Protein AF-A0A6P2B0L8-F1 (afdb_monomer_lite)

Foldseek 3Di:
DDPPPDDPVVVVVVVVVVVVVVVVVVVVVVVCCLPPVVVVPDDPVVNVVVVVVVVVVVVVVVCCCCCVPVVDDDPVRVVVVVVVVVVVVVVVQVPDPPPDHRPVVVVVPD

Radius of gyration: 29.3 Å; chains: 1; bounding box: 84×33×59 Å

Structure (mmCIF, N/CA/C/O backbone):
data_AF-A0A6P2B0L8-F1
#
_entry.id   AF-A0A6P2B0L8-F1
#
loop_
_atom_site.group_PDB
_atom_site.id
_atom_site.type_symbol
_atom_site.label_atom_id
_atom_site.label_alt_id
_atom_site.label_comp_id
_atom_site.label_asym_id
_atom_site.label_entity_id
_atom_site.label_seq_id
_atom_site.pdbx_PDB_ins_code
_atom_site.Cartn_x
_atom_site.Cartn_y
_atom_site.Cartn_z
_atom_site.occupancy
_atom_site.B_iso_or_equiv
_atom_site.auth_seq_id
_atom_site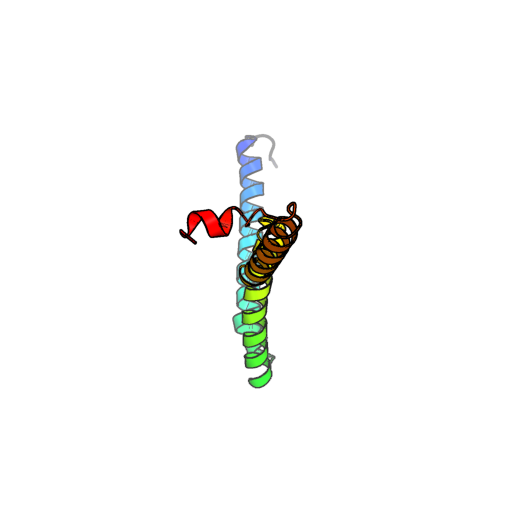.auth_comp_id
_atom_site.auth_asym_id
_atom_site.auth_atom_id
_atom_site.pdbx_PDB_model_num
ATOM 1 N N . MET A 1 1 ? -37.405 -3.368 32.941 1.00 45.12 1 MET A N 1
ATOM 2 C CA . MET A 1 1 ? -37.031 -4.549 33.747 1.00 45.12 1 MET A CA 1
ATOM 3 C C . MET A 1 1 ? -35.793 -5.169 33.108 1.00 45.12 1 MET A C 1
ATOM 5 O O . MET A 1 1 ? -35.914 -5.622 31.985 1.00 45.12 1 MET A O 1
ATOM 9 N N . THR A 1 2 ? -34.565 -5.174 33.613 1.00 56.25 2 THR A N 1
ATOM 10 C CA . THR A 1 2 ? -33.848 -4.572 34.751 1.00 56.25 2 THR A CA 1
ATOM 11 C C . THR A 1 2 ? -32.370 -4.796 34.387 1.00 56.25 2 THR A C 1
ATOM 13 O O . THR A 1 2 ? -31.953 -5.946 34.277 1.00 56.25 2 THR A O 1
ATOM 16 N N . VAL A 1 3 ? -31.582 -3.741 34.164 1.00 62.53 3 VAL A N 1
ATOM 17 C CA . VAL A 1 3 ? -30.111 -3.833 34.021 1.00 62.53 3 VAL A CA 1
ATOM 18 C C . VAL A 1 3 ? -29.424 -3.111 35.184 1.00 62.53 3 VAL A C 1
ATOM 20 O O . VAL A 1 3 ? -28.443 -2.411 34.997 1.00 62.53 3 VAL A O 1
ATOM 23 N N . GLU A 1 4 ? -29.958 -3.259 36.397 1.00 61.25 4 GLU A N 1
ATOM 24 C CA . GLU A 1 4 ? -29.381 -2.697 37.636 1.00 61.25 4 GLU A CA 1
ATOM 25 C C . GLU A 1 4 ? -28.555 -3.723 38.434 1.00 61.25 4 GLU A C 1
ATOM 27 O O . GLU A 1 4 ? -28.089 -3.435 39.528 1.00 61.25 4 GLU A O 1
ATOM 32 N N . GLY A 1 5 ? -28.332 -4.920 37.879 1.00 63.84 5 GLY A N 1
ATOM 33 C CA . GLY A 1 5 ? -27.563 -5.998 38.518 1.00 63.84 5 GLY A CA 1
ATOM 34 C C . GLY A 1 5 ? -26.398 -6.538 37.686 1.00 63.84 5 GLY A C 1
ATOM 35 O O . GLY A 1 5 ? -25.935 -7.645 37.944 1.00 63.84 5 GLY A O 1
ATOM 36 N N . LEU A 1 6 ? -25.947 -5.815 36.654 1.00 60.44 6 LEU A N 1
ATOM 37 C CA . LEU A 1 6 ? -24.930 -6.316 35.727 1.00 60.44 6 LEU A CA 1
ATOM 38 C C . LEU A 1 6 ? -23.543 -5.738 36.047 1.00 60.44 6 LEU A C 1
ATOM 40 O O . LEU A 1 6 ? -23.338 -4.527 36.013 1.00 60.44 6 LEU A O 1
ATOM 44 N N . SER A 1 7 ? -22.581 -6.622 36.329 1.00 65.44 7 SER A N 1
ATOM 45 C CA . SER A 1 7 ? -21.173 -6.276 36.574 1.00 65.44 7 SER A CA 1
ATOM 46 C C . SER A 1 7 ? -20.597 -5.394 35.445 1.00 65.44 7 SER A C 1
ATOM 48 O O . SER A 1 7 ? -20.867 -5.668 34.268 1.00 65.44 7 SER A O 1
ATOM 50 N N . PRO A 1 8 ? -19.738 -4.393 35.746 1.00 62.97 8 PRO A N 1
ATOM 51 C CA . PRO A 1 8 ? -19.152 -3.486 34.743 1.00 62.97 8 PRO A CA 1
ATOM 52 C C . PRO A 1 8 ? -18.367 -4.220 33.639 1.00 62.97 8 PRO A C 1
ATOM 54 O O . PRO A 1 8 ? -18.189 -3.705 32.532 1.00 62.97 8 PRO A O 1
ATOM 57 N N . VAL A 1 9 ? -17.936 -5.457 33.905 1.00 67.75 9 VAL A N 1
ATOM 58 C CA . VAL A 1 9 ? -17.263 -6.333 32.935 1.00 67.75 9 VAL A CA 1
ATOM 59 C C . VAL A 1 9 ? -18.226 -6.822 31.845 1.00 67.75 9 VAL A C 1
ATOM 61 O O . VAL A 1 9 ? -17.849 -6.904 30.673 1.00 67.75 9 VAL A O 1
ATOM 64 N N . GLN A 1 10 ? -19.481 -7.117 32.194 1.00 69.62 10 GLN A N 1
ATOM 65 C CA . GLN A 1 10 ? -20.474 -7.624 31.242 1.00 69.62 10 GLN A CA 1
ATOM 66 C C . GLN A 1 10 ? -20.964 -6.521 30.292 1.00 69.62 10 GLN A C 1
ATOM 68 O O . GLN A 1 10 ? -21.186 -6.787 29.110 1.00 69.62 10 GLN A O 1
ATOM 73 N N . GLN A 1 11 ? -21.028 -5.272 30.765 1.00 69.00 11 GLN A N 1
ATOM 74 C CA . GLN A 1 11 ? -21.374 -4.113 29.938 1.00 69.00 11 GLN A CA 1
ATOM 75 C C . GLN A 1 11 ? -20.308 -3.835 28.861 1.00 69.00 11 GLN A C 1
ATOM 77 O O . GLN A 1 11 ? -20.647 -3.641 27.692 1.00 69.00 11 GLN A O 1
ATOM 82 N N . LYS A 1 12 ? -19.012 -3.908 29.213 1.00 70.81 12 LYS A N 1
ATOM 83 C CA . LYS A 1 12 ? -17.908 -3.769 28.242 1.00 70.81 12 LYS A CA 1
ATOM 84 C C . LYS A 1 12 ? -17.887 -4.906 27.214 1.00 70.81 12 LYS A C 1
ATOM 86 O O . LYS A 1 12 ? -17.701 -4.639 26.027 1.00 70.81 12 LYS A O 1
ATOM 91 N N . LYS A 1 13 ? -18.133 -6.153 27.642 1.00 68.12 13 LYS A N 1
ATOM 92 C CA . LYS A 1 13 ? -18.240 -7.309 26.730 1.00 68.12 13 LYS A CA 1
ATOM 93 C C . LYS A 1 13 ? -19.386 -7.147 25.732 1.00 68.12 13 LYS A C 1
ATOM 95 O O . LYS A 1 13 ? -19.167 -7.343 24.544 1.00 68.12 13 LYS A O 1
ATOM 100 N N . ALA A 1 14 ? -20.571 -6.733 26.184 1.00 71.12 14 ALA A N 1
ATOM 101 C CA . ALA A 1 14 ? -21.734 -6.567 25.309 1.00 71.12 14 ALA A CA 1
ATOM 102 C C . ALA A 1 14 ? -21.503 -5.524 24.197 1.00 71.12 14 ALA A C 1
ATOM 104 O O . ALA A 1 14 ? -21.937 -5.724 23.061 1.00 71.12 14 ALA A O 1
ATOM 105 N N . ILE A 1 15 ? -20.783 -4.437 24.495 1.00 76.19 15 ILE A N 1
ATOM 106 C CA . ILE A 1 15 ? -20.429 -3.404 23.508 1.00 76.19 15 ILE A CA 1
ATOM 107 C C . ILE A 1 15 ? -19.356 -3.917 22.534 1.00 76.19 15 ILE A C 1
ATOM 109 O O . ILE A 1 15 ? -19.488 -3.723 21.325 1.00 76.19 15 ILE A O 1
ATOM 113 N N . ALA A 1 16 ? -18.328 -4.611 23.035 1.00 77.81 16 ALA A N 1
ATOM 114 C CA . ALA A 1 16 ? -17.271 -5.191 22.203 1.00 77.81 16 ALA A CA 1
ATOM 115 C C . ALA A 1 16 ? -17.810 -6.262 21.237 1.00 77.81 16 ALA A C 1
ATOM 117 O O . ALA A 1 16 ? -17.484 -6.244 20.053 1.00 77.81 16 ALA A O 1
ATOM 118 N N . THR A 1 17 ? -18.698 -7.146 21.706 1.00 79.12 17 THR A N 1
ATOM 119 C CA . THR A 1 17 ? -19.322 -8.180 20.865 1.00 79.12 17 THR A CA 1
ATOM 120 C C . THR A 1 17 ? -20.217 -7.572 19.789 1.00 79.12 17 THR A C 1
A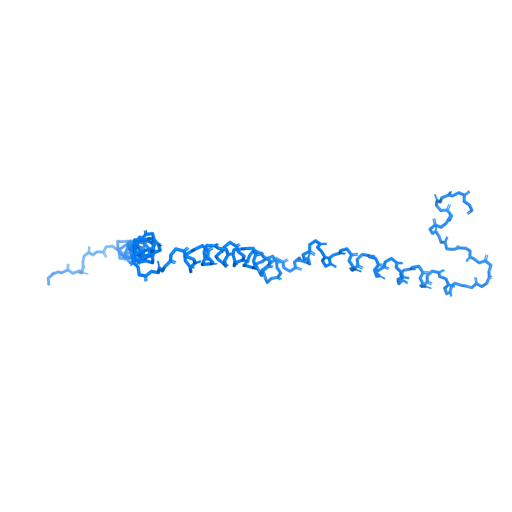TOM 122 O O . THR A 1 17 ? -20.182 -8.026 18.650 1.00 79.12 17 THR A O 1
ATOM 125 N N . ARG A 1 18 ? -20.982 -6.515 20.099 1.00 79.56 18 ARG A N 1
ATOM 126 C CA . ARG A 1 18 ? -21.793 -5.816 19.087 1.00 79.56 18 ARG A CA 1
ATOM 127 C C . ARG A 1 18 ? -20.934 -5.186 17.992 1.00 79.56 18 ARG A C 1
ATOM 129 O O . ARG A 1 18 ? -21.305 -5.292 16.830 1.00 79.56 18 ARG A O 1
ATOM 136 N N . ARG A 1 19 ? -19.792 -4.580 18.337 1.00 81.50 19 ARG A N 1
ATOM 137 C CA . ARG A 1 19 ? -18.854 -4.034 17.338 1.00 81.50 19 ARG A CA 1
ATOM 138 C C . ARG A 1 19 ? -18.305 -5.122 16.420 1.00 81.50 19 ARG A C 1
ATOM 140 O O . ARG A 1 19 ? -18.428 -4.990 15.210 1.00 81.50 19 ARG A O 1
ATOM 147 N N . LEU A 1 20 ? -17.819 -6.223 16.993 1.00 82.81 20 LEU A N 1
ATOM 148 C CA . LEU A 1 20 ? -17.303 -7.360 16.223 1.00 82.81 20 LEU A CA 1
ATOM 149 C C . LEU A 1 20 ? -18.367 -7.976 15.302 1.00 82.81 20 LEU A C 1
ATOM 151 O O . LEU A 1 20 ? -18.065 -8.344 14.171 1.00 82.81 20 LEU A O 1
ATOM 155 N N . LEU A 1 21 ? -19.622 -8.058 15.756 1.00 86.31 21 LEU A N 1
ATOM 156 C CA . LEU A 1 21 ? -20.728 -8.534 14.922 1.00 86.31 21 LEU A CA 1
ATOM 157 C C . LEU A 1 21 ? -21.025 -7.578 13.759 1.00 86.31 21 LEU A C 1
ATOM 159 O O . LEU A 1 21 ? -21.239 -8.043 12.645 1.00 86.31 21 LEU A O 1
ATOM 163 N N . ILE A 1 22 ? -21.019 -6.261 13.991 1.00 89.56 22 ILE A N 1
ATOM 164 C CA . ILE A 1 22 ? -21.248 -5.262 12.933 1.00 89.56 22 ILE A CA 1
ATOM 165 C C . ILE A 1 22 ? -20.116 -5.298 11.900 1.00 89.56 22 ILE A C 1
ATOM 167 O O . ILE A 1 22 ? -20.394 -5.308 10.704 1.00 89.56 22 ILE A O 1
ATOM 171 N N . GLU A 1 23 ? -18.859 -5.368 12.343 1.00 88.62 23 GLU A N 1
ATOM 172 C CA . GLU A 1 23 ? -17.692 -5.497 11.459 1.00 88.62 23 GLU A CA 1
ATOM 173 C C . GLU A 1 23 ? -17.755 -6.793 10.640 1.00 88.62 23 GLU A C 1
ATOM 175 O O . GLU A 1 23 ? -17.582 -6.766 9.421 1.00 88.62 23 GLU A O 1
ATOM 180 N N . GLY A 1 24 ? -18.090 -7.917 11.280 1.00 89.88 24 GLY A N 1
ATOM 181 C CA . GLY A 1 24 ? -18.259 -9.201 10.600 1.00 89.88 24 GLY A CA 1
ATOM 182 C C . GLY A 1 24 ? -19.369 -9.170 9.547 1.00 89.88 24 GLY A C 1
ATOM 183 O O . GLY A 1 24 ? -19.158 -9.607 8.416 1.00 89.88 24 GLY A O 1
ATOM 184 N N . ILE A 1 25 ? -20.530 -8.596 9.879 1.00 92.38 25 ILE A N 1
ATOM 185 C CA . ILE A 1 25 ? -21.635 -8.421 8.925 1.00 92.38 25 ILE A CA 1
ATOM 186 C C . ILE A 1 25 ? -21.204 -7.513 7.769 1.00 92.38 25 ILE A C 1
ATOM 188 O O . ILE A 1 25 ? -21.477 -7.840 6.616 1.00 92.38 25 ILE A O 1
ATOM 192 N N . ALA A 1 26 ? -20.501 -6.413 8.046 1.00 91.50 26 ALA A N 1
ATOM 193 C CA . ALA A 1 26 ? -20.026 -5.498 7.012 1.00 91.50 26 ALA A CA 1
ATOM 194 C C . ALA A 1 26 ? -19.080 -6.193 6.019 1.00 91.50 26 ALA A C 1
ATOM 196 O O . ALA A 1 26 ? -19.249 -6.038 4.809 1.00 91.50 26 ALA A O 1
ATOM 197 N N . ILE A 1 27 ? -18.143 -7.013 6.507 1.00 92.12 27 ILE A N 1
ATOM 198 C CA . ILE A 1 27 ? -17.221 -7.788 5.660 1.00 92.12 27 ILE A CA 1
ATOM 199 C C . ILE A 1 27 ? -17.987 -8.798 4.798 1.00 92.12 27 ILE A C 1
ATOM 201 O O . ILE A 1 27 ? -17.729 -8.911 3.598 1.00 92.12 27 ILE A O 1
ATOM 205 N N . ILE A 1 28 ? -18.955 -9.506 5.385 1.00 92.56 28 ILE A N 1
ATOM 206 C CA . ILE A 1 28 ? -19.774 -10.491 4.665 1.00 92.56 28 ILE A CA 1
ATOM 207 C C . ILE A 1 28 ? -20.598 -9.809 3.567 1.00 92.56 28 ILE A C 1
ATOM 209 O O . ILE A 1 28 ? -20.594 -10.261 2.423 1.00 92.56 28 ILE A O 1
ATOM 213 N N . VAL A 1 29 ? -21.264 -8.698 3.886 1.00 93.06 29 VAL A N 1
ATOM 214 C CA . VAL A 1 29 ? -22.055 -7.922 2.920 1.00 93.06 29 VAL A CA 1
ATOM 215 C C . VAL A 1 29 ? -21.167 -7.402 1.790 1.00 93.06 29 VAL A C 1
ATOM 217 O O . VAL A 1 29 ? -21.527 -7.534 0.621 1.00 93.06 29 VAL A O 1
ATOM 220 N N . PHE A 1 30 ? -19.983 -6.880 2.112 1.00 91.38 30 PHE A N 1
ATOM 221 C CA . PHE A 1 30 ? -19.019 -6.426 1.113 1.00 91.38 30 PHE A CA 1
ATOM 222 C C . PHE A 1 30 ? -18.584 -7.559 0.170 1.00 91.38 30 PHE A C 1
ATOM 224 O O . PHE A 1 30 ? -18.575 -7.376 -1.050 1.00 91.38 30 PHE A O 1
ATOM 231 N N . GLY A 1 31 ? -18.307 -8.750 0.7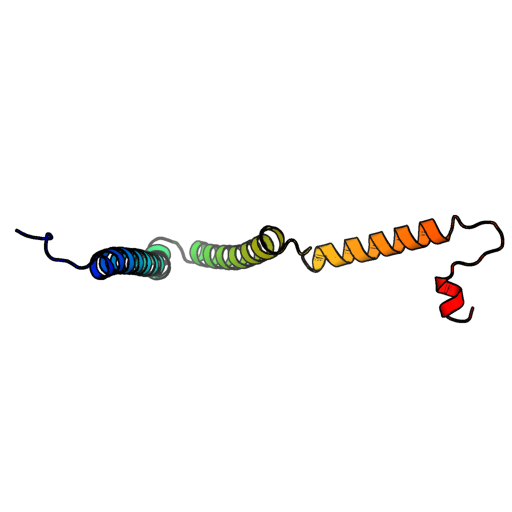09 1.00 89.00 31 GLY A N 1
ATOM 232 C CA . GLY A 1 31 ? -17.987 -9.940 -0.083 1.00 89.00 31 GLY A CA 1
ATOM 233 C C . GLY A 1 31 ? -19.127 -10.370 -1.012 1.00 89.00 31 GLY A C 1
ATOM 234 O O . GLY A 1 31 ? -18.891 -10.645 -2.189 1.00 89.00 31 GLY A O 1
ATOM 235 N N . ILE A 1 32 ? -20.372 -10.360 -0.523 1.00 90.81 32 ILE A N 1
ATOM 236 C CA . ILE A 1 32 ? -21.565 -10.684 -1.326 1.00 90.81 32 ILE A CA 1
ATOM 237 C C . ILE A 1 32 ? -21.755 -9.673 -2.463 1.00 90.81 32 ILE A C 1
ATOM 239 O O . ILE A 1 32 ? -22.079 -10.056 -3.588 1.00 90.81 32 ILE A O 1
ATOM 243 N N . ILE A 1 33 ? -21.527 -8.385 -2.205 1.00 89.00 33 ILE A N 1
ATOM 244 C CA . ILE A 1 33 ? -21.630 -7.351 -3.237 1.00 89.00 33 ILE A CA 1
ATOM 245 C C . ILE A 1 33 ? -20.564 -7.572 -4.318 1.00 89.00 33 ILE A C 1
ATOM 247 O O . ILE A 1 33 ? -20.893 -7.594 -5.505 1.00 89.00 33 ILE A O 1
ATOM 251 N N . LEU A 1 34 ? -19.309 -7.799 -3.922 1.00 86.19 34 LEU A N 1
ATOM 252 C CA . LEU A 1 34 ? -18.199 -8.013 -4.853 1.00 86.19 34 LEU A CA 1
ATOM 253 C C . LEU A 1 34 ? -18.342 -9.280 -5.699 1.00 86.19 34 LEU A C 1
ATOM 255 O O . LEU A 1 34 ? -18.074 -9.239 -6.898 1.00 86.19 34 LEU A O 1
ATOM 259 N N . MET A 1 35 ? -18.743 -10.398 -5.092 1.00 83.31 35 MET A N 1
ATOM 260 C CA . MET A 1 35 ? -18.790 -11.695 -5.779 1.00 83.31 35 MET A CA 1
ATOM 261 C C . MET A 1 35 ? -20.152 -12.034 -6.385 1.00 83.31 35 MET A C 1
ATOM 263 O O . MET A 1 35 ? -20.209 -12.862 -7.287 1.00 83.31 35 MET A O 1
ATOM 267 N N . GLY A 1 36 ? -21.243 -11.439 -5.905 1.00 84.81 36 GLY A N 1
ATOM 268 C CA . GLY A 1 36 ? -22.598 -11.733 -6.377 1.00 84.81 36 GLY A CA 1
ATOM 269 C C . GLY A 1 36 ? -23.196 -10.593 -7.193 1.00 84.81 36 GLY A C 1
ATOM 270 O O . GLY A 1 36 ? -23.583 -10.779 -8.344 1.00 84.81 36 GLY A O 1
ATOM 271 N N . VAL A 1 37 ? -23.245 -9.393 -6.614 1.00 83.94 37 VAL A N 1
ATOM 272 C CA . VAL A 1 37 ? -23.967 -8.253 -7.206 1.00 83.94 37 VAL A CA 1
ATOM 273 C C . VAL A 1 37 ? -23.220 -7.681 -8.412 1.00 83.94 37 VAL A C 1
ATOM 275 O O . VAL A 1 37 ? -23.791 -7.535 -9.492 1.00 83.94 37 VAL A O 1
ATOM 278 N N . ILE A 1 38 ? -21.923 -7.423 -8.265 1.00 84.19 38 ILE A N 1
ATOM 279 C CA . ILE A 1 38 ? -21.066 -6.863 -9.316 1.00 84.19 38 ILE A CA 1
ATOM 280 C C . ILE A 1 38 ? -21.046 -7.721 -10.598 1.00 84.19 38 ILE A C 1
ATOM 282 O O . ILE A 1 38 ? -21.345 -7.174 -11.661 1.00 84.19 38 ILE A O 1
ATOM 286 N N . PRO A 1 39 ? -20.775 -9.042 -10.565 1.00 83.31 39 PRO A N 1
ATOM 287 C CA . PRO A 1 39 ? -20.794 -9.849 -11.787 1.00 83.31 39 PRO A CA 1
ATOM 288 C C . PRO A 1 39 ? -22.184 -9.983 -12.414 1.00 83.31 39 PRO A C 1
ATOM 290 O O . PRO A 1 39 ? -22.270 -10.241 -13.610 1.00 83.31 39 PRO A O 1
ATOM 293 N N . SER A 1 40 ? -23.261 -9.795 -11.644 1.00 82.56 40 SER A N 1
ATOM 294 C CA . SER A 1 40 ? -24.627 -9.852 -12.181 1.00 82.56 40 SER A CA 1
ATOM 295 C C . SER A 1 40 ? -25.055 -8.574 -12.916 1.00 82.56 40 SER A C 1
ATOM 297 O O . SER A 1 40 ? -25.900 -8.637 -13.805 1.00 82.56 40 SER A O 1
ATOM 299 N N . LEU A 1 41 ? -24.464 -7.422 -12.575 1.00 83.19 41 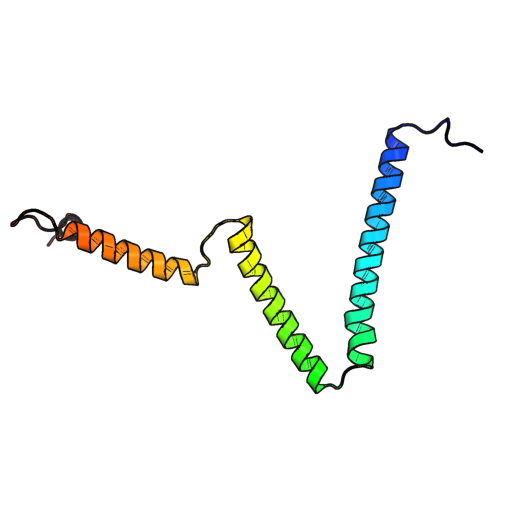LEU A N 1
ATOM 300 C CA . LEU A 1 41 ? -24.799 -6.116 -13.158 1.00 83.19 41 LEU A CA 1
ATOM 301 C C . LEU A 1 41 ? -23.848 -5.691 -14.287 1.00 83.19 41 LEU A C 1
ATOM 303 O O . LEU A 1 41 ? -24.246 -4.930 -15.168 1.00 83.19 41 LEU A O 1
ATOM 307 N N . LEU A 1 42 ? -22.586 -6.134 -14.254 1.00 83.38 42 LEU A N 1
ATOM 308 C CA . LEU A 1 42 ? -21.538 -5.651 -15.155 1.00 83.38 42 LEU A CA 1
ATOM 309 C C . LEU A 1 42 ? -21.278 -6.604 -16.337 1.00 83.38 42 LEU A C 1
ATOM 311 O O . LEU A 1 42 ? -21.122 -7.809 -16.140 1.00 83.38 42 LEU A O 1
ATOM 315 N N . PRO A 1 43 ? -21.110 -6.080 -17.569 1.00 86.25 43 PRO A N 1
ATOM 316 C CA . PRO A 1 43 ? -20.641 -6.869 -18.705 1.00 86.25 43 PRO A CA 1
ATOM 317 C C . PRO A 1 43 ? -19.242 -7.453 -18.458 1.00 86.25 43 PRO A C 1
ATOM 319 O O . PRO A 1 43 ? -18.394 -6.820 -17.823 1.00 86.25 43 PRO A O 1
ATOM 322 N N . ALA A 1 44 ? -18.943 -8.612 -19.056 1.00 85.19 44 ALA A N 1
ATOM 323 C CA . ALA A 1 44 ? -17.686 -9.342 -18.843 1.00 85.19 44 ALA A CA 1
ATOM 324 C C . ALA A 1 44 ? -16.409 -8.499 -19.062 1.00 85.19 44 ALA A C 1
ATOM 326 O O . ALA A 1 44 ? -15.404 -8.701 -18.382 1.00 85.19 44 ALA A O 1
ATOM 327 N N . PHE A 1 45 ? -16.436 -7.534 -19.986 1.00 86.50 45 PHE A N 1
ATOM 328 C CA . PHE A 1 45 ? -15.319 -6.614 -20.217 1.00 86.50 45 PHE A CA 1
ATOM 329 C C . PHE A 1 45 ? -15.063 -5.684 -19.021 1.00 86.50 45 PHE A C 1
ATOM 331 O O . PHE A 1 45 ? -13.927 -5.562 -18.561 1.00 86.50 45 PHE A O 1
ATOM 338 N N . GLN A 1 46 ? -16.118 -5.067 -18.483 1.00 88.00 46 GLN A N 1
ATOM 339 C CA . GLN A 1 46 ? -16.013 -4.158 -17.341 1.00 88.00 46 GLN A CA 1
ATOM 340 C C . GLN A 1 46 ? -15.642 -4.922 -16.068 1.00 88.00 46 GLN A C 1
ATOM 342 O O . GLN A 1 46 ? -14.852 -4.423 -15.272 1.00 88.00 46 GLN A O 1
ATOM 347 N N . LEU A 1 47 ? -16.109 -6.168 -15.923 1.00 88.69 47 LEU A N 1
ATOM 348 C CA . LEU A 1 47 ? -15.720 -7.047 -14.820 1.00 88.69 47 LEU A CA 1
ATOM 349 C C . LEU A 1 47 ? -14.213 -7.372 -14.839 1.00 88.69 47 LEU A C 1
ATOM 351 O O . LEU A 1 47 ? -13.544 -7.287 -13.809 1.00 88.69 47 LEU A O 1
ATOM 355 N N . LYS A 1 48 ? -13.648 -7.682 -16.016 1.00 88.62 48 LYS A N 1
ATOM 356 C CA . LYS A 1 48 ? -12.194 -7.889 -16.172 1.00 88.62 48 LYS A CA 1
ATOM 357 C C . LYS A 1 48 ? -11.399 -6.622 -15.856 1.00 88.62 48 LYS A C 1
ATOM 359 O O . LYS A 1 48 ? -10.347 -6.697 -15.221 1.00 88.62 48 LYS A O 1
ATOM 364 N N . LEU A 1 49 ? -11.898 -5.464 -16.286 1.00 90.75 49 LEU A N 1
ATOM 365 C CA . LEU A 1 49 ? -11.246 -4.185 -16.032 1.00 90.75 49 LEU A CA 1
ATOM 366 C C . LEU A 1 49 ? -11.296 -3.804 -14.543 1.00 90.75 49 LEU A C 1
ATOM 368 O O . LEU A 1 49 ? -10.283 -3.379 -13.993 1.00 90.75 49 LEU A O 1
ATOM 372 N N . LEU A 1 50 ? -12.427 -4.049 -13.876 1.00 90.81 50 LEU A N 1
ATOM 373 C CA . LEU A 1 50 ? -12.578 -3.883 -12.432 1.00 90.81 50 LEU A CA 1
ATOM 374 C C . LEU A 1 50 ? -11.571 -4.747 -11.668 1.00 90.81 50 LEU A C 1
ATOM 376 O O . LEU A 1 50 ? -10.879 -4.232 -10.796 1.00 90.81 50 LEU A O 1
ATOM 380 N N . GLY A 1 51 ? -11.429 -6.027 -12.030 1.00 88.56 51 GLY A N 1
ATOM 381 C CA . GLY A 1 51 ? -10.434 -6.913 -11.417 1.00 88.56 51 GLY A CA 1
ATOM 382 C C . GLY A 1 51 ? -9.002 -6.385 -11.566 1.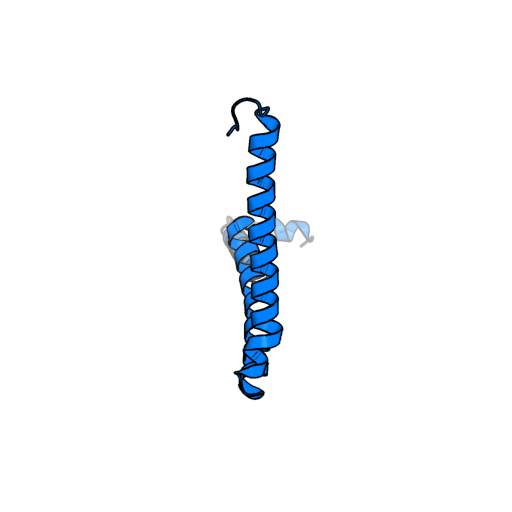00 88.56 51 GLY A C 1
ATOM 383 O O . GLY A 1 51 ? -8.230 -6.396 -10.605 1.00 88.56 51 GLY A O 1
ATOM 384 N N . ARG A 1 52 ? -8.660 -5.839 -12.741 1.00 91.44 52 ARG A N 1
ATOM 385 C CA . ARG A 1 52 ? -7.358 -5.197 -12.975 1.00 91.44 52 ARG A CA 1
ATOM 386 C C . ARG A 1 52 ? -7.163 -3.963 -12.093 1.00 91.44 52 ARG A C 1
ATOM 388 O O . ARG A 1 52 ? -6.105 -3.825 -11.486 1.00 91.44 52 ARG A O 1
ATOM 395 N N . PHE A 1 53 ? -8.156 -3.082 -12.003 1.00 93.25 53 PHE A N 1
ATOM 396 C CA . PHE A 1 53 ? -8.062 -1.898 -11.149 1.00 93.25 53 PHE A CA 1
ATOM 397 C C . PHE A 1 53 ? -7.985 -2.254 -9.665 1.00 93.25 53 PHE A C 1
ATOM 399 O O . PHE A 1 53 ? -7.204 -1.632 -8.954 1.00 93.25 53 PHE A O 1
ATOM 406 N N . LEU A 1 54 ? -8.703 -3.283 -9.207 1.00 91.62 54 LEU A N 1
ATOM 407 C CA . LEU A 1 54 ? -8.634 -3.751 -7.820 1.00 91.62 54 LEU A CA 1
ATOM 408 C C . LEU A 1 54 ? -7.232 -4.273 -7.472 1.00 91.62 54 LEU A C 1
ATOM 410 O O . LEU A 1 54 ? -6.683 -3.933 -6.428 1.00 91.62 54 LEU A O 1
ATOM 414 N N . SER A 1 55 ? -6.622 -5.044 -8.377 1.00 94.19 55 SER A N 1
ATOM 415 C CA . SER A 1 55 ? -5.244 -5.519 -8.215 1.00 94.19 55 SER A CA 1
ATOM 416 C C . SER A 1 55 ? -4.246 -4.358 -8.140 1.00 94.19 55 SER A C 1
ATOM 418 O O . SER A 1 55 ? -3.395 -4.339 -7.250 1.00 94.19 55 SER A O 1
ATOM 420 N N . LEU A 1 56 ? -4.385 -3.355 -9.013 1.00 94.62 56 LEU A N 1
ATOM 421 C CA . LEU A 1 56 ? -3.541 -2.156 -8.984 1.00 94.62 56 LEU A CA 1
ATOM 422 C C . LEU A 1 56 ? -3.781 -1.301 -7.729 1.00 94.62 56 LEU A C 1
ATOM 424 O O . LEU A 1 56 ? -2.829 -0.745 -7.186 1.00 94.62 56 LEU A O 1
ATOM 428 N N . ALA A 1 57 ? -5.019 -1.231 -7.237 1.00 92.19 57 ALA A N 1
ATOM 429 C CA . ALA A 1 57 ? -5.361 -0.508 -6.016 1.00 92.19 57 ALA A CA 1
ATOM 430 C C . ALA A 1 57 ? -4.693 -1.127 -4.781 1.00 92.19 57 ALA A C 1
ATOM 432 O O . ALA A 1 57 ? -4.177 -0.391 -3.948 1.00 92.19 57 ALA A O 1
ATOM 433 N N . ILE A 1 58 ? -4.626 -2.461 -4.682 1.00 93.19 58 ILE A N 1
ATOM 434 C CA . ILE A 1 58 ? -3.916 -3.144 -3.585 1.00 93.19 58 ILE A CA 1
ATOM 435 C C . ILE A 1 58 ? -2.423 -2.790 -3.602 1.00 93.19 58 ILE A C 1
ATOM 437 O O . ILE A 1 58 ? -1.849 -2.495 -2.556 1.00 93.19 58 ILE A O 1
ATOM 441 N N . VAL A 1 59 ? -1.799 -2.769 -4.785 1.00 91.62 59 VAL A N 1
ATOM 442 C CA . VAL A 1 59 ? -0.393 -2.357 -4.930 1.00 91.62 59 VAL A CA 1
ATOM 443 C C . VAL A 1 59 ? -0.209 -0.897 -4.506 1.00 91.62 59 VAL A C 1
ATOM 445 O O . VAL A 1 59 ? 0.709 -0.598 -3.745 1.00 91.62 59 VAL A O 1
ATOM 448 N N . ALA A 1 60 ? -1.094 0.002 -4.946 1.00 89.31 60 ALA A N 1
ATOM 449 C CA . ALA A 1 60 ? -1.049 1.416 -4.578 1.00 89.31 60 ALA A CA 1
ATOM 450 C C . ALA A 1 60 ? -1.215 1.630 -3.064 1.00 89.31 60 ALA A C 1
ATOM 452 O O . ALA A 1 60 ? -0.431 2.365 -2.473 1.00 89.31 60 ALA A O 1
ATOM 453 N N . LEU A 1 61 ? -2.166 0.937 -2.427 1.00 89.25 61 LEU A N 1
ATOM 454 C CA . LEU A 1 61 ? -2.364 0.969 -0.973 1.00 89.25 61 LEU A CA 1
ATOM 455 C C . LEU A 1 61 ? -1.156 0.415 -0.211 1.00 89.25 61 LEU A C 1
ATOM 457 O O . LEU A 1 61 ? -0.804 0.939 0.840 1.00 89.25 61 LEU A O 1
ATOM 461 N N . GLY A 1 62 ? -0.494 -0.619 -0.736 1.00 86.19 62 GLY A N 1
ATOM 462 C CA . GLY A 1 62 ? 0.745 -1.135 -0.153 1.00 86.19 62 GLY A CA 1
ATOM 463 C C . GLY A 1 62 ? 1.859 -0.086 -0.149 1.00 86.19 62 GLY A C 1
ATOM 464 O O . GLY A 1 62 ? 2.537 0.092 0.860 1.00 86.19 62 GLY A O 1
ATOM 465 N N . VAL A 1 63 ? 2.017 0.649 -1.252 1.00 83.50 63 VAL A N 1
ATOM 466 C CA . VAL A 1 63 ? 2.987 1.751 -1.343 1.00 83.50 63 VAL A CA 1
ATOM 467 C C . VAL A 1 63 ? 2.600 2.910 -0.421 1.00 83.50 63 VAL A C 1
ATOM 469 O O . VAL A 1 63 ? 3.466 3.417 0.291 1.00 83.50 63 VAL A O 1
ATOM 472 N N . ASP A 1 64 ? 1.321 3.290 -0.392 1.00 83.44 64 ASP A N 1
ATOM 473 C CA . ASP A 1 64 ? 0.791 4.341 0.485 1.00 83.44 64 ASP A CA 1
ATOM 474 C C . ASP A 1 64 ? 1.035 4.018 1.966 1.00 83.44 64 ASP A C 1
ATOM 476 O O . ASP A 1 64 ? 1.500 4.868 2.719 1.00 83.44 64 ASP A O 1
ATOM 480 N N . LEU A 1 65 ? 0.854 2.759 2.374 1.00 83.25 65 LEU A N 1
ATOM 481 C CA . LEU A 1 65 ? 1.097 2.331 3.750 1.00 83.25 65 LEU A CA 1
ATOM 482 C C . LEU A 1 65 ? 2.593 2.334 4.113 1.00 83.25 65 LEU A C 1
ATOM 484 O O . LEU A 1 65 ? 2.957 2.757 5.214 1.00 83.25 65 LEU A O 1
ATOM 488 N N . ILE A 1 66 ? 3.467 1.907 3.192 1.00 82.25 66 ILE A N 1
ATOM 489 C CA . ILE A 1 66 ? 4.927 1.927 3.396 1.00 82.25 66 ILE A CA 1
ATOM 490 C C . ILE A 1 66 ? 5.431 3.370 3.549 1.00 82.25 66 ILE A C 1
ATOM 492 O O . ILE A 1 66 ? 6.270 3.670 4.407 1.00 82.25 66 ILE A O 1
ATOM 496 N N . TRP A 1 67 ? 4.910 4.285 2.738 1.00 72.62 67 TRP A N 1
ATOM 497 C CA . TRP A 1 67 ? 5.362 5.670 2.759 1.00 72.62 67 TRP A CA 1
ATOM 498 C C . TRP A 1 67 ? 4.710 6.480 3.884 1.00 72.62 67 TRP A C 1
ATOM 500 O O . TRP A 1 67 ? 5.398 7.222 4.579 1.00 72.62 67 TRP A O 1
ATOM 510 N N . GLY A 1 68 ? 3.413 6.284 4.117 1.00 74.19 68 GLY A N 1
ATOM 511 C CA . GLY A 1 68 ? 2.631 7.018 5.107 1.00 74.19 68 GLY A CA 1
ATOM 512 C C . GLY A 1 68 ? 2.866 6.571 6.549 1.00 74.19 68 GLY A C 1
ATOM 513 O O . GLY A 1 68 ? 3.007 7.423 7.423 1.00 74.19 68 GLY A O 1
ATOM 514 N N . TYR A 1 69 ? 2.930 5.260 6.822 1.00 69.12 69 TYR A N 1
ATOM 515 C CA . TYR A 1 69 ? 3.041 4.755 8.201 1.00 69.12 69 TYR A CA 1
ATOM 516 C C . TYR A 1 69 ? 4.476 4.412 8.610 1.00 69.12 69 TYR A C 1
ATOM 518 O O . TYR A 1 69 ? 4.875 4.687 9.739 1.00 69.12 69 TYR A O 1
ATOM 526 N N . THR A 1 70 ? 5.273 3.826 7.710 1.00 75.81 70 THR A N 1
ATOM 527 C CA . THR A 1 70 ? 6.669 3.471 8.025 1.00 75.81 70 THR A CA 1
ATOM 528 C C . THR A 1 70 ? 7.689 4.548 7.657 1.00 75.81 70 THR A C 1
ATOM 530 O O . THR A 1 70 ? 8.829 4.457 8.103 1.00 75.81 70 THR A O 1
ATOM 533 N N . GLY A 1 71 ? 7.320 5.562 6.864 1.00 70.12 71 GLY A N 1
ATOM 534 C CA . GLY A 1 71 ? 8.242 6.624 6.433 1.00 70.12 71 GLY A CA 1
ATOM 535 C C . GLY A 1 71 ? 9.423 6.124 5.587 1.00 70.12 71 GLY A C 1
ATOM 536 O O . GLY A 1 71 ? 10.392 6.851 5.373 1.00 70.12 71 GLY A O 1
ATOM 537 N N . LEU A 1 72 ? 9.375 4.874 5.119 1.00 71.75 72 LEU A N 1
ATOM 538 C CA . LEU A 1 72 ? 10.436 4.252 4.338 1.00 71.75 72 LEU A CA 1
ATOM 539 C C . LEU A 1 72 ? 10.255 4.652 2.878 1.00 71.75 72 LEU A C 1
ATOM 541 O O . LEU A 1 72 ? 9.231 4.320 2.287 1.00 71.75 72 LEU A O 1
ATOM 545 N N . LEU A 1 73 ? 11.242 5.323 2.270 1.00 66.19 73 LEU A N 1
ATOM 546 C CA . LEU A 1 73 ? 11.251 5.504 0.816 1.00 66.19 73 LEU A CA 1
ATOM 547 C C . LEU A 1 73 ? 11.076 4.129 0.152 1.00 66.19 73 LEU A C 1
ATOM 549 O O . LEU A 1 73 ? 11.870 3.220 0.392 1.00 66.19 73 LEU A O 1
ATOM 553 N N . SER A 1 74 ? 10.039 3.979 -0.679 1.00 68.44 74 SER A N 1
ATOM 554 C CA . SER A 1 74 ? 9.851 2.771 -1.492 1.00 68.44 74 SER A CA 1
ATOM 555 C C . SER A 1 74 ? 11.155 2.448 -2.232 1.00 68.44 74 SER A C 1
ATOM 557 O O . SER A 1 74 ? 11.835 3.369 -2.690 1.00 68.44 74 SER A O 1
ATOM 559 N N . LEU A 1 75 ? 11.516 1.164 -2.355 1.00 64.31 75 LEU A N 1
ATOM 560 C CA . LEU A 1 75 ? 12.797 0.694 -2.915 1.00 64.31 75 LEU A CA 1
ATOM 561 C C . LEU A 1 75 ? 13.173 1.410 -4.233 1.00 64.31 75 LEU A C 1
ATOM 563 O O . LEU A 1 75 ? 14.332 1.758 -4.448 1.00 64.31 75 LEU A O 1
ATOM 567 N N . GLY A 1 76 ? 12.177 1.702 -5.079 1.00 70.38 76 GLY A N 1
ATOM 568 C CA . GLY A 1 76 ? 12.361 2.438 -6.334 1.00 70.38 76 GLY A CA 1
ATOM 569 C C . GLY A 1 76 ? 12.795 3.901 -6.167 1.00 70.38 76 GLY A C 1
ATOM 570 O O . GLY A 1 76 ? 13.567 4.393 -6.978 1.00 70.38 76 GLY A O 1
ATOM 571 N N . GLN A 1 77 ? 12.357 4.592 -5.113 1.00 69.44 77 GLN A N 1
ATOM 572 C CA . GLN A 1 77 ? 12.782 5.961 -4.781 1.00 69.44 77 GLN A CA 1
ATOM 573 C C . GLN A 1 77 ? 14.106 5.972 -3.998 1.00 69.44 77 GLN A C 1
ATOM 575 O O . GLN A 1 77 ? 14.931 6.869 -4.177 1.00 69.44 77 GLN A O 1
ATOM 580 N N . GLY A 1 78 ? 14.353 4.942 -3.180 1.00 77.69 78 GLY A N 1
ATOM 581 C CA . GLY A 1 78 ? 15.599 4.785 -2.424 1.00 77.69 78 GLY A CA 1
ATOM 582 C C . GLY A 1 78 ? 16.844 4.662 -3.311 1.00 77.69 78 GLY A C 1
ATOM 583 O O . GLY A 1 78 ? 17.884 5.220 -2.970 1.00 77.69 78 GLY A O 1
ATOM 584 N N . ILE A 1 79 ? 16.738 4.016 -4.480 1.00 83.44 79 ILE A N 1
ATOM 585 C CA . ILE A 1 79 ? 17.841 3.917 -5.456 1.00 83.44 79 ILE A CA 1
ATOM 586 C C . ILE A 1 79 ? 18.263 5.289 -5.993 1.00 83.44 79 ILE A C 1
ATOM 588 O O . ILE A 1 79 ? 19.457 5.580 -6.055 1.00 83.44 79 ILE A O 1
ATOM 592 N N . PHE A 1 80 ? 17.308 6.158 -6.337 1.00 82.50 80 PHE A N 1
ATOM 593 C CA . PHE A 1 80 ? 17.626 7.505 -6.819 1.00 82.50 80 PHE A CA 1
ATOM 594 C C . PHE A 1 80 ? 18.222 8.371 -5.713 1.00 82.50 80 PHE A C 1
ATOM 596 O O . PHE A 1 80 ? 19.154 9.133 -5.964 1.00 82.50 80 PHE A O 1
ATOM 603 N N . PHE A 1 81 ? 17.744 8.203 -4.479 1.00 83.75 81 PHE A N 1
ATOM 604 C CA . PHE A 1 81 ? 18.315 8.880 -3.322 1.00 83.75 81 PHE A CA 1
ATOM 605 C C . PHE A 1 81 ? 19.753 8.417 -3.032 1.00 83.75 81 PHE A C 1
ATOM 607 O O . PHE A 1 81 ? 20.631 9.248 -2.813 1.00 83.75 81 PHE A O 1
ATOM 614 N N . ALA A 1 82 ? 20.025 7.111 -3.101 1.00 87.44 82 ALA A N 1
ATOM 615 C CA . ALA A 1 82 ? 21.365 6.553 -2.926 1.00 87.44 82 ALA A CA 1
ATOM 616 C C . ALA A 1 82 ? 22.344 7.025 -4.016 1.00 87.44 82 ALA A C 1
ATOM 618 O O . ALA A 1 82 ? 23.457 7.444 -3.699 1.00 87.44 82 ALA A O 1
ATOM 619 N N . LEU A 1 83 ? 21.926 7.016 -5.287 1.00 91.69 83 LEU A N 1
ATOM 620 C CA . LEU A 1 83 ? 22.743 7.511 -6.402 1.00 91.69 83 LEU A CA 1
ATOM 621 C C . LEU A 1 83 ? 23.003 9.021 -6.299 1.00 91.69 83 LEU A C 1
ATOM 623 O O . LEU A 1 83 ? 24.137 9.463 -6.485 1.00 91.69 83 LEU A O 1
ATOM 627 N N . GLY A 1 84 ? 21.981 9.810 -5.955 1.00 90.69 84 GLY A N 1
ATOM 628 C CA . GLY A 1 84 ? 22.123 11.250 -5.728 1.00 90.69 84 GLY A CA 1
ATOM 629 C C . GLY A 1 84 ? 23.042 11.571 -4.546 1.00 90.69 84 GLY A C 1
ATOM 630 O O . GLY A 1 84 ? 23.915 12.429 -4.660 1.00 90.69 84 GLY A O 1
ATOM 631 N N . GLY A 1 85 ? 22.906 10.838 -3.437 1.00 90.06 85 GLY A N 1
ATOM 632 C CA . GLY A 1 85 ? 23.771 10.961 -2.262 1.00 90.06 85 GLY A CA 1
ATOM 633 C C . GLY A 1 85 ? 25.227 10.592 -2.553 1.00 90.06 85 GLY A C 1
ATOM 634 O O . GLY A 1 85 ? 26.126 11.316 -2.132 1.00 90.06 85 GLY A O 1
ATOM 635 N N . TYR A 1 86 ? 25.470 9.530 -3.330 1.00 90.56 86 TYR A N 1
ATOM 636 C CA . TYR A 1 86 ? 26.812 9.178 -3.806 1.00 90.56 86 TYR A CA 1
ATOM 637 C C . TYR A 1 86 ? 27.415 10.294 -4.668 1.00 90.56 86 TYR A C 1
ATOM 639 O O . TYR A 1 86 ? 28.551 10.706 -4.433 1.00 90.56 86 TYR A O 1
ATOM 647 N N . GLY A 1 87 ? 26.646 10.829 -5.622 1.00 91.75 87 GLY A N 1
ATOM 648 C CA . GLY A 1 87 ? 27.082 11.943 -6.466 1.00 91.75 87 GLY A CA 1
ATOM 649 C C . GLY A 1 87 ? 27.423 13.198 -5.657 1.00 91.75 87 GLY A C 1
ATOM 650 O O . GLY A 1 87 ? 28.465 13.809 -5.886 1.00 91.75 87 GLY A O 1
ATOM 651 N N . LEU A 1 88 ? 26.598 13.545 -4.663 1.00 91.19 88 LEU A N 1
ATOM 652 C CA . LEU A 1 88 ? 26.853 14.668 -3.758 1.00 91.19 88 LEU A CA 1
ATOM 653 C C . LEU A 1 88 ? 28.098 14.435 -2.890 1.00 91.19 88 LEU A C 1
ATOM 655 O O . LEU A 1 88 ? 28.943 15.322 -2.783 1.00 91.19 88 LEU A O 1
ATOM 659 N N . ALA A 1 89 ? 28.239 13.245 -2.304 1.00 88.00 89 ALA A N 1
ATOM 660 C CA . ALA A 1 89 ? 29.402 12.881 -1.498 1.00 88.00 89 ALA A CA 1
ATOM 661 C C . ALA A 1 89 ? 30.694 12.938 -2.324 1.00 88.00 89 ALA A C 1
ATOM 663 O O . ALA A 1 89 ? 31.710 13.460 -1.861 1.00 88.00 89 ALA A O 1
ATOM 664 N N . MET A 1 90 ? 30.642 12.461 -3.568 1.00 88.81 90 MET A N 1
ATOM 665 C CA . MET A 1 90 ? 31.762 12.520 -4.499 1.00 88.81 90 MET A CA 1
ATOM 666 C C . MET A 1 90 ? 32.071 13.964 -4.917 1.00 88.81 90 MET A C 1
ATOM 668 O O . MET A 1 90 ? 33.235 14.351 -4.936 1.00 88.81 90 MET A O 1
ATOM 672 N N . HIS A 1 91 ? 31.056 14.794 -5.171 1.00 87.00 91 HIS A N 1
ATOM 673 C CA . HIS A 1 91 ? 31.247 16.213 -5.479 1.00 87.00 91 HIS A CA 1
ATOM 674 C C . HIS A 1 91 ? 31.927 16.966 -4.328 1.00 87.00 91 HIS A C 1
ATOM 676 O O . HIS A 1 91 ? 32.905 17.671 -4.557 1.00 87.00 91 HIS A O 1
ATOM 682 N N . LEU A 1 92 ? 31.468 16.768 -3.089 1.00 85.75 92 LEU A N 1
ATOM 683 C CA . LEU A 1 92 ? 32.102 17.349 -1.899 1.00 85.75 92 LEU A CA 1
ATOM 684 C C . LEU A 1 92 ? 33.535 16.839 -1.712 1.00 85.75 92 LEU A C 1
ATOM 686 O O . LEU A 1 92 ? 34.421 17.598 -1.333 1.00 85.75 92 LEU A O 1
ATOM 690 N N . SER A 1 93 ? 33.780 15.570 -2.037 1.00 82.19 93 SER A N 1
ATOM 691 C CA . SER A 1 93 ? 35.118 14.979 -1.974 1.00 82.19 93 SER A CA 1
ATOM 692 C C . SER A 1 93 ? 36.076 15.516 -3.047 1.00 82.19 93 SER A C 1
ATOM 694 O O . SER A 1 93 ? 37.288 15.416 -2.889 1.00 82.19 93 SER A O 1
ATOM 696 N N . LEU A 1 94 ? 35.561 16.087 -4.138 1.00 80.56 94 LEU A N 1
ATOM 697 C CA . LEU A 1 94 ? 36.360 16.731 -5.186 1.00 80.56 94 LEU A CA 1
ATOM 698 C C . LEU A 1 94 ? 36.668 18.206 -4.891 1.00 80.56 94 LEU A C 1
ATOM 700 O O . LEU A 1 94 ? 37.540 18.772 -5.538 1.00 80.56 94 LEU A O 1
ATOM 704 N N . GLN A 1 95 ? 35.998 18.826 -3.914 1.00 82.81 95 GLN A N 1
ATOM 705 C CA . GLN A 1 95 ? 36.275 20.204 -3.478 1.00 82.81 95 GLN A CA 1
ATOM 706 C C . GLN A 1 95 ? 37.454 20.301 -2.487 1.00 82.81 95 GLN A C 1
ATOM 708 O O . GLN A 1 95 ? 37.665 21.344 -1.867 1.00 82.81 95 GLN A O 1
ATOM 713 N N . LEU A 1 96 ? 38.211 19.214 -2.297 1.00 77.25 96 LEU A N 1
ATOM 714 C CA . LEU A 1 96 ? 39.379 19.190 -1.420 1.00 77.25 96 LEU A CA 1
ATOM 715 C C . LEU A 1 96 ? 40.543 20.035 -1.992 1.00 77.25 96 LEU A C 1
ATOM 717 O O . LEU A 1 96 ? 40.611 20.250 -3.202 1.00 77.25 96 LEU A O 1
ATOM 721 N N . PRO A 1 97 ? 41.476 20.506 -1.137 1.00 74.31 97 PRO A N 1
ATOM 722 C CA . PRO A 1 97 ? 42.637 21.290 -1.562 1.00 74.31 97 PRO A CA 1
ATOM 723 C C . PRO A 1 97 ? 43.485 20.562 -2.611 1.00 74.31 97 PRO A C 1
ATOM 725 O O . PRO A 1 97 ? 43.645 19.338 -2.544 1.00 74.31 97 PRO A O 1
ATOM 728 N N . GLU A 1 98 ? 44.073 21.320 -3.542 1.00 64.50 98 GLU A N 1
ATOM 729 C CA . GLU A 1 98 ? 44.881 20.754 -4.625 1.00 64.50 98 GLU A CA 1
ATOM 730 C C . GLU A 1 98 ? 46.009 19.859 -4.084 1.00 64.50 98 GLU A C 1
ATOM 732 O O . GLU A 1 98 ? 46.796 20.259 -3.225 1.00 64.50 98 GLU A O 1
ATOM 737 N N . GLY A 1 99 ? 46.054 18.613 -4.569 1.00 68.56 99 GLY A N 1
ATOM 738 C CA . GLY A 1 99 ? 47.027 17.593 -4.162 1.00 68.56 99 GLY A CA 1
ATOM 739 C C . GLY A 1 99 ? 46.489 16.494 -3.235 1.00 68.56 99 GLY A C 1
ATOM 740 O O . GLY A 1 99 ? 47.213 15.532 -2.972 1.00 68.56 99 GLY A O 1
ATOM 741 N N . GLN A 1 100 ? 45.236 16.567 -2.764 1.00 69.44 100 GLN A N 1
ATOM 742 C CA . GLN A 1 100 ? 44.609 15.478 -2.001 1.00 69.44 100 GLN A CA 1
ATOM 743 C C . GLN A 1 100 ? 43.581 14.702 -2.833 1.00 69.44 100 GLN A C 1
ATOM 745 O O . GLN A 1 100 ? 42.515 15.205 -3.167 1.00 69.44 100 GLN A O 1
ATOM 750 N N . ILE A 1 101 ? 43.883 13.432 -3.112 1.00 72.19 101 ILE A N 1
ATOM 751 C CA . ILE A 1 101 ? 42.910 12.474 -3.656 1.00 72.19 101 ILE A CA 1
ATOM 752 C C . ILE A 1 101 ? 41.836 12.118 -2.612 1.00 72.19 101 ILE A C 1
ATOM 754 O O . ILE A 1 101 ? 42.187 11.923 -1.439 1.00 72.19 101 ILE A O 1
ATOM 758 N N . PRO A 1 102 ? 40.554 11.984 -3.018 1.00 76.88 102 PRO A N 1
ATOM 759 C CA . PRO A 1 102 ? 39.472 11.592 -2.121 1.00 76.88 102 PRO A CA 1
ATOM 760 C C . PRO A 1 102 ? 39.785 10.306 -1.355 1.00 76.88 102 PRO A C 1
ATOM 762 O O . PRO A 1 102 ? 40.307 9.341 -1.917 1.00 76.88 102 PRO A O 1
ATOM 765 N N . SER A 1 103 ? 39.414 10.269 -0.075 1.00 71.94 103 SER A N 1
ATOM 766 C CA . SER A 1 103 ? 39.670 9.134 0.825 1.00 71.94 103 SER A CA 1
ATOM 767 C C . SER A 1 103 ? 39.089 7.809 0.320 1.00 71.94 103 SER A C 1
ATOM 769 O O . SER A 1 103 ? 39.659 6.760 0.601 1.00 71.94 103 SER A O 1
ATOM 771 N N . LEU A 1 104 ? 38.016 7.849 -0.478 1.00 70.38 104 LEU A N 1
ATOM 772 C CA . LEU A 1 104 ? 37.457 6.679 -1.157 1.00 70.38 104 LEU A CA 1
ATOM 773 C C . LEU A 1 104 ? 38.469 5.991 -2.083 1.00 70.38 104 LEU A C 1
ATOM 775 O O . LEU A 1 104 ? 38.576 4.773 -2.031 1.00 70.38 104 LEU A O 1
ATOM 779 N N . PHE A 1 105 ? 39.251 6.729 -2.876 1.00 74.94 105 PHE A N 1
ATOM 780 C CA . PHE A 1 105 ? 40.238 6.123 -3.784 1.00 74.94 105 PHE A CA 1
ATOM 781 C C . PHE A 1 105 ? 41.420 5.514 -3.025 1.00 74.94 105 PHE A C 1
ATOM 783 O O . PHE A 1 105 ? 41.869 4.424 -3.372 1.00 74.94 105 PHE A O 1
ATOM 790 N N . ARG A 1 106 ? 41.821 6.131 -1.902 1.00 71.62 106 ARG A N 1
ATOM 791 C CA . ARG A 1 106 ? 42.873 5.586 -1.023 1.00 71.62 106 ARG A CA 1
ATOM 792 C C . ARG A 1 106 ? 42.518 4.220 -0.434 1.00 71.62 106 ARG A C 1
ATOM 794 O O . ARG A 1 106 ? 43.412 3.421 -0.179 1.00 71.62 106 ARG A O 1
ATOM 801 N N . LEU A 1 107 ? 41.232 3.937 -0.218 1.00 73.75 107 LEU A N 1
ATOM 802 C CA . LEU A 1 107 ? 40.768 2.639 0.287 1.00 73.75 107 LEU A CA 1
ATOM 803 C C . LEU A 1 107 ? 40.837 1.524 -0.773 1.00 73.75 107 LEU A C 1
ATOM 805 O O . LEU A 1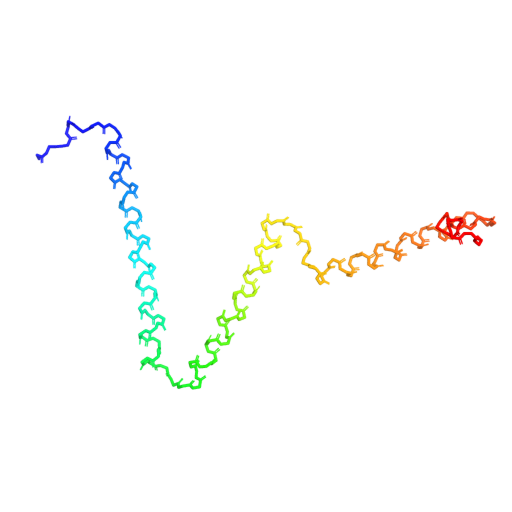 107 ? 40.855 0.353 -0.404 1.00 73.75 107 LEU A O 1
ATOM 809 N N . TYR A 1 108 ? 40.912 1.873 -2.062 1.00 72.25 108 TYR A N 1
ATOM 810 C CA . TYR A 1 108 ? 41.027 0.928 -3.180 1.00 72.25 108 TYR A CA 1
ATOM 811 C C . TYR A 1 108 ? 42.466 0.759 -3.706 1.00 72.25 108 TYR A C 1
ATOM 813 O O . TYR A 1 108 ? 42.670 0.074 -4.704 1.00 72.25 108 TYR A O 1
ATOM 821 N N . GLY A 1 109 ? 43.470 1.316 -3.015 1.00 63.12 109 GLY A N 1
ATOM 822 C CA . GLY A 1 109 ? 44.888 1.064 -3.302 1.00 63.12 109 GLY A CA 1
ATOM 823 C C . GLY A 1 109 ? 45.434 1.742 -4.563 1.00 63.12 109 GLY A C 1
ATOM 824 O O . GLY A 1 109 ? 46.435 1.271 -5.102 1.00 63.12 109 GLY A O 1
ATOM 825 N N . VAL A 1 110 ? 44.789 2.822 -5.017 1.00 57.62 110 VAL A N 1
ATOM 826 C CA . VAL A 1 110 ? 45.285 3.720 -6.076 1.00 57.62 110 VAL A CA 1
ATOM 827 C C . VAL A 1 110 ? 45.711 5.070 -5.515 1.00 57.62 110 VAL A C 1
ATOM 829 O O . VAL A 1 110 ? 45.045 5.570 -4.577 1.00 57.62 110 VAL A O 1
#

Sequence (110 aa):
MTVEGLSPVQQKKAIATRRLLIEGIAIIVFGIILMGVIPSLLPAFQLKLLGRFLSLAIVALGVDLIWGYTGLLSLGQGIFFALGGYGLAMHLSLQLPEGQIPSLFRLYGV

pLDDT: mean 80.2, std 10.47, range [45.12, 94.62]

Secondary structure (DSSP, 8-state):
---SS--HHHHHHHHHHHHHHHHHHHHHHHHHIIIIIHHHHS-HHHHHHHHHHHHHHHHHHHHHHHHHTS-PPPHHHHHHHHHHHHHHHHHHHHSSPTT---HHHHHTT-